Protein AF-A0A1V4QTE3-F1 (afdb_monomer_lite)

Sequence (142 aa):
MVEIKTHNPKLRLAVNVALGILFAAFFIFTVVLVALDSRAIGQMRYQLTILHDDVTKKQEALFAADRKFQQARSRMTPRETVEASLKLQDQREKLAGSQEQLTQIEDECDDAVRRRQYHIWWLIFTFIGCPVVFWINYALNY

Foldseek 3Di:
DCVVQDDDPPVVVVVVVVVVVVLVVVLVVLVVVLVVLVVVLVVLVVVLVVLVVVLVVLVVVLVVLVVVLVVCVVVDDPVVNVVSVVVSVVSVVVSVVSVVVSVVSVVVSVVSVVVSVVSVVVSVCSVVVVVVVVVVVVVVND

Radius of gyration: 30.96 Å; chains: 1; bounding box: 63×23×91 Å

pLDDT: mean 82.8, std 10.44, range [40.16, 91.88]

Secondary structure (DSSP, 8-state):
--TTSSS-HHHHHHHHHHHHHHHHHHHHHHHHHHHHHHHHHHHHHHHHHHHHHHHHHHHHHHHHHHHHHHHHGGGS-HHHHHHHHHHHHHHHHHHHHHHHHHHHHHHHHHHHHHHHHHHHHHHHHHHHHHHHHHHHHHHHH-

Structure (mmCIF, N/CA/C/O backbone):
data_AF-A0A1V4QTE3-F1
#
_entry.id   AF-A0A1V4QTE3-F1
#
loop_
_atom_site.group_PDB
_atom_site.id
_atom_site.type_symbol
_atom_site.label_atom_id
_atom_site.label_alt_id
_atom_site.label_comp_id
_atom_site.label_asym_id
_atom_site.label_entity_id
_atom_site.label_seq_id
_atom_site.pdbx_PDB_ins_code
_atom_site.Cartn_x
_atom_site.Cartn_y
_atom_site.Cartn_z
_atom_site.occupancy
_atom_site.B_iso_or_equiv
_atom_site.auth_seq_id
_atom_site.auth_comp_id
_atom_site.auth_asym_id
_atom_site.auth_atom_id
_atom_site.pdbx_PDB_model_num
ATOM 1 N N . MET A 1 1 ? 23.792 -15.070 -53.206 1.00 41.34 1 MET A N 1
ATOM 2 C CA . MET A 1 1 ? 22.822 -14.580 -52.195 1.00 41.34 1 MET A CA 1
ATOM 3 C C . MET A 1 1 ? 23.517 -13.729 -51.112 1.00 41.34 1 MET A C 1
ATOM 5 O O . MET A 1 1 ? 23.229 -13.863 -49.932 1.00 41.34 1 MET A O 1
ATOM 9 N N . VAL A 1 2 ? 24.457 -12.860 -51.520 1.00 40.16 2 VAL A N 1
ATOM 10 C CA . VAL A 1 2 ? 25.342 -12.052 -50.643 1.00 40.16 2 VAL A CA 1
ATOM 11 C C . VAL A 1 2 ? 25.189 -10.542 -50.931 1.00 40.16 2 VAL A C 1
ATOM 13 O O . VAL A 1 2 ? 25.724 -9.704 -50.218 1.00 40.16 2 VAL A O 1
ATOM 16 N N . GLU A 1 3 ? 24.393 -10.161 -51.933 1.00 42.03 3 GLU A N 1
ATOM 17 C CA . GLU A 1 3 ? 24.359 -8.790 -52.471 1.00 42.03 3 GLU A CA 1
ATOM 18 C C . GLU A 1 3 ? 23.522 -7.787 -51.663 1.00 42.03 3 GLU A C 1
ATOM 20 O O . GLU A 1 3 ? 23.626 -6.588 -51.892 1.00 42.03 3 GLU A O 1
ATOM 25 N N . ILE A 1 4 ? 22.757 -8.228 -50.657 1.00 49.28 4 ILE A N 1
ATOM 26 C CA . ILE A 1 4 ? 22.054 -7.302 -49.745 1.00 49.28 4 ILE A CA 1
ATOM 27 C C . ILE A 1 4 ? 23.006 -6.768 -48.650 1.00 49.28 4 ILE A C 1
ATOM 29 O O . ILE A 1 4 ? 22.698 -5.785 -47.980 1.00 49.28 4 ILE A O 1
ATOM 33 N N . LYS A 1 5 ? 24.201 -7.360 -48.474 1.00 50.06 5 LYS A N 1
ATOM 34 C CA . LYS A 1 5 ? 25.101 -7.021 -47.355 1.00 50.06 5 LYS A CA 1
ATOM 35 C C . LYS A 1 5 ? 25.896 -5.717 -47.521 1.00 50.06 5 LYS A C 1
ATOM 37 O O . LYS A 1 5 ? 26.430 -5.232 -46.529 1.00 50.06 5 LYS A O 1
ATOM 42 N N . THR A 1 6 ? 25.978 -5.114 -48.711 1.00 53.19 6 THR A N 1
ATOM 43 C CA . THR A 1 6 ? 26.997 -4.074 -48.988 1.00 53.19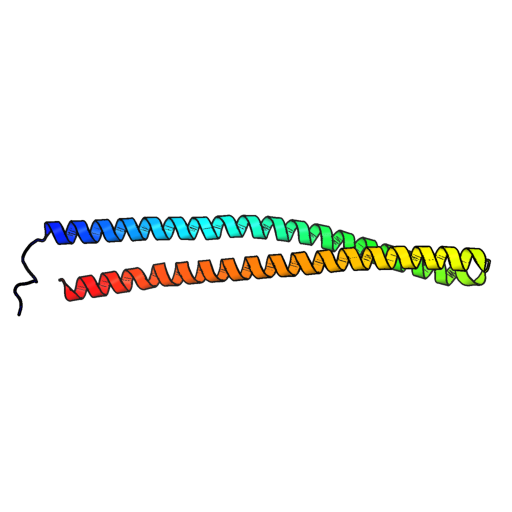 6 THR A CA 1
ATOM 44 C C . THR A 1 6 ? 26.495 -2.726 -49.510 1.00 53.19 6 THR A C 1
ATOM 46 O O . THR A 1 6 ? 27.326 -1.865 -49.788 1.00 53.19 6 THR A O 1
ATOM 49 N N . HIS A 1 7 ? 25.187 -2.464 -49.631 1.00 54.22 7 HIS A N 1
ATOM 50 C CA . HIS A 1 7 ? 24.776 -1.351 -50.504 1.00 54.22 7 HIS A CA 1
ATOM 51 C C . HIS A 1 7 ? 24.617 0.049 -49.876 1.00 54.22 7 HIS A C 1
ATOM 53 O O . HIS A 1 7 ? 24.672 1.012 -50.628 1.00 54.22 7 HIS A O 1
ATOM 59 N N . ASN A 1 8 ? 24.475 0.241 -48.550 1.00 66.81 8 ASN A N 1
ATOM 60 C CA . ASN A 1 8 ? 24.390 1.607 -47.983 1.00 66.81 8 ASN A CA 1
ATOM 61 C C . ASN A 1 8 ? 24.762 1.724 -46.483 1.00 66.81 8 ASN A C 1
ATOM 63 O O . ASN A 1 8 ? 23.888 1.617 -45.615 1.00 66.81 8 ASN A O 1
ATOM 67 N N . PRO A 1 9 ? 26.026 2.040 -46.133 1.00 69.00 9 PRO A N 1
ATOM 68 C CA . PRO A 1 9 ? 26.446 2.198 -44.734 1.00 69.00 9 PRO A CA 1
ATOM 69 C C . PRO A 1 9 ? 25.750 3.373 -44.027 1.00 69.00 9 PRO A C 1
ATOM 71 O O . PRO A 1 9 ? 25.490 3.305 -42.826 1.00 69.00 9 PRO A O 1
ATOM 74 N N . LYS A 1 10 ? 25.386 4.425 -44.775 1.00 72.19 10 LYS A N 1
ATOM 75 C CA . LYS A 1 10 ? 24.664 5.598 -44.253 1.00 72.19 10 LYS A CA 1
ATOM 76 C C . LYS A 1 10 ? 23.237 5.258 -43.811 1.00 72.19 10 LYS A C 1
ATOM 78 O O . LYS A 1 10 ? 22.807 5.714 -42.757 1.00 72.19 10 LYS A O 1
ATOM 83 N N . LEU A 1 11 ? 22.530 4.425 -44.580 1.00 74.81 11 LEU A N 1
ATOM 84 C CA . LEU A 1 11 ? 21.172 3.983 -44.243 1.00 74.81 11 LEU A CA 1
ATOM 85 C C . LEU A 1 11 ? 21.184 3.103 -42.986 1.00 74.81 11 LEU A C 1
ATOM 87 O O . LEU A 1 11 ? 20.360 3.283 -42.097 1.00 74.81 11 LEU A O 1
ATOM 91 N N . ARG A 1 12 ? 22.171 2.207 -42.870 1.00 68.69 12 ARG A N 1
ATOM 92 C CA . ARG A 1 12 ? 22.338 1.345 -41.693 1.00 68.69 12 ARG A CA 1
ATOM 93 C C . ARG A 1 12 ? 22.643 2.147 -40.423 1.00 68.69 12 ARG A C 1
ATOM 95 O O . ARG A 1 12 ? 22.071 1.867 -39.375 1.00 68.69 12 ARG A O 1
ATOM 102 N N . LEU A 1 13 ? 23.492 3.174 -40.524 1.00 75.81 13 LEU A N 1
ATOM 103 C CA . LEU A 1 13 ? 23.746 4.102 -39.418 1.00 75.81 13 LEU A CA 1
ATOM 104 C C . LEU A 1 13 ? 22.463 4.843 -39.010 1.00 75.81 13 LEU A C 1
ATOM 106 O O . LEU A 1 13 ? 22.143 4.883 -37.828 1.00 75.81 13 LEU A O 1
ATOM 110 N N . ALA A 1 14 ? 21.710 5.377 -39.977 1.00 77.31 14 ALA A N 1
ATOM 111 C CA . ALA A 1 14 ? 20.464 6.093 -39.710 1.00 77.31 14 ALA A CA 1
ATOM 112 C C . ALA A 1 14 ? 19.411 5.208 -39.019 1.00 77.31 14 ALA A C 1
ATOM 114 O O . ALA A 1 14 ? 18.786 5.647 -38.056 1.00 77.31 14 ALA A O 1
ATOM 115 N N . VAL A 1 15 ? 19.261 3.949 -39.451 1.00 79.25 15 VAL A N 1
ATOM 116 C CA . VAL A 1 15 ? 18.356 2.973 -38.815 1.00 79.25 15 VAL A CA 1
ATOM 117 C C . VAL A 1 15 ? 18.796 2.657 -37.384 1.00 79.25 15 VAL A C 1
ATOM 119 O O . VAL A 1 15 ? 17.964 2.663 -36.480 1.00 79.25 15 VAL A O 1
ATOM 122 N N . ASN A 1 16 ? 20.092 2.449 -37.143 1.00 77.75 16 ASN A N 1
ATOM 123 C CA . ASN A 1 16 ? 20.603 2.186 -35.795 1.00 77.75 16 ASN A CA 1
ATOM 124 C C . ASN A 1 16 ? 20.422 3.389 -34.859 1.00 77.75 16 ASN A C 1
ATOM 126 O O . ASN A 1 16 ? 20.056 3.211 -33.699 1.00 77.75 16 ASN A O 1
ATOM 130 N N . VAL A 1 17 ? 20.627 4.611 -35.361 1.00 81.56 17 VAL A N 1
ATOM 131 C CA . VAL A 1 17 ? 20.368 5.846 -34.604 1.00 81.56 17 VAL A CA 1
ATOM 132 C C . VAL A 1 17 ? 18.876 5.981 -34.290 1.00 81.56 17 VAL A C 1
ATOM 134 O O . VAL A 1 17 ? 18.525 6.255 -33.145 1.00 81.56 17 VAL A O 1
ATOM 137 N N . ALA A 1 18 ? 17.991 5.727 -35.258 1.00 80.56 18 ALA A N 1
ATOM 138 C CA . ALA A 1 18 ? 16.544 5.766 -35.042 1.00 80.56 18 ALA A CA 1
ATOM 139 C C . ALA A 1 18 ? 16.081 4.727 -34.004 1.00 80.56 18 ALA A C 1
ATOM 141 O O . ALA A 1 18 ? 15.300 5.056 -33.112 1.00 80.56 18 ALA A O 1
ATOM 142 N N . LEU A 1 19 ? 16.608 3.498 -34.067 1.00 81.19 19 LEU A N 1
ATOM 143 C CA . LEU A 1 19 ? 16.343 2.453 -33.073 1.00 81.19 19 LEU A CA 1
ATOM 144 C C . LEU A 1 19 ? 16.861 2.840 -31.681 1.00 81.19 19 LEU A C 1
ATOM 146 O O . LEU A 1 19 ? 16.162 2.628 -30.692 1.00 81.19 19 LEU A O 1
ATOM 150 N N . GLY A 1 20 ? 18.047 3.448 -31.597 1.00 78.50 20 GLY A N 1
ATOM 151 C CA . GLY A 1 20 ? 18.602 3.947 -30.337 1.00 78.50 20 GLY A CA 1
ATOM 152 C C . GLY A 1 20 ? 17.746 5.051 -29.709 1.00 78.50 20 GLY A C 1
ATOM 153 O O . GLY A 1 20 ? 17.488 5.019 -28.507 1.00 78.50 20 GLY A O 1
ATOM 154 N N . ILE A 1 21 ? 17.245 5.990 -30.520 1.00 86.06 21 ILE A N 1
ATOM 155 C CA . ILE A 1 21 ? 16.336 7.054 -30.061 1.00 86.06 21 ILE A CA 1
ATOM 156 C C . ILE A 1 21 ? 15.005 6.463 -29.582 1.00 86.06 21 ILE A C 1
ATOM 158 O O . ILE A 1 21 ? 14.531 6.834 -28.509 1.00 86.06 21 ILE A O 1
ATOM 162 N N . LEU A 1 22 ? 14.418 5.523 -30.333 1.00 84.00 22 LEU A N 1
ATOM 163 C CA . LEU A 1 22 ? 13.185 4.836 -29.931 1.00 84.00 22 LEU A CA 1
ATOM 164 C C . LEU A 1 22 ? 13.359 4.088 -28.606 1.00 84.00 22 LEU A C 1
ATOM 166 O O . LEU A 1 22 ? 12.499 4.184 -27.731 1.00 84.00 22 LEU A O 1
ATOM 170 N N . PHE A 1 23 ? 14.486 3.396 -28.429 1.00 82.88 23 PHE A N 1
ATOM 171 C CA . PHE A 1 23 ? 14.807 2.722 -27.174 1.00 82.88 23 PHE A CA 1
ATOM 172 C C . PHE A 1 23 ? 14.941 3.710 -26.013 1.00 82.88 23 PHE A C 1
ATOM 174 O O . PHE A 1 23 ? 14.343 3.498 -24.960 1.00 82.88 23 PHE A O 1
ATOM 181 N N . ALA A 1 24 ? 15.673 4.812 -26.204 1.00 82.56 24 ALA A N 1
ATOM 182 C CA . ALA A 1 24 ? 15.829 5.836 -25.176 1.00 82.56 24 ALA A CA 1
ATOM 183 C C . ALA A 1 24 ? 14.476 6.451 -24.780 1.00 82.56 24 ALA A C 1
ATOM 185 O O . ALA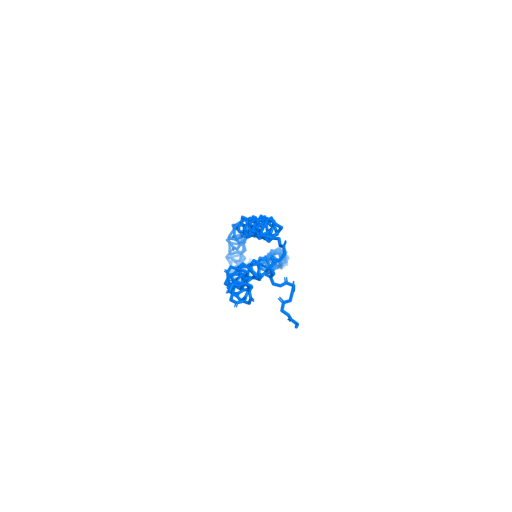 A 1 24 ? 14.184 6.575 -23.591 1.00 82.56 24 ALA A O 1
ATOM 186 N N . ALA A 1 25 ? 13.621 6.770 -25.756 1.00 86.50 25 ALA A N 1
ATOM 187 C CA . ALA A 1 25 ? 12.279 7.288 -25.504 1.00 86.50 25 ALA A CA 1
ATOM 188 C C . ALA A 1 25 ? 11.414 6.284 -24.723 1.00 86.50 25 ALA A C 1
ATOM 190 O O . ALA A 1 25 ? 10.783 6.656 -23.732 1.00 86.50 25 ALA A O 1
ATOM 191 N N . PHE A 1 26 ? 11.430 5.007 -25.118 1.00 83.75 26 PHE A N 1
ATOM 192 C CA . PHE A 1 26 ? 10.696 3.945 -24.428 1.00 83.75 26 PHE A CA 1
ATOM 193 C C . PHE A 1 26 ? 11.202 3.719 -22.994 1.00 83.75 26 PHE A C 1
ATOM 195 O O . PHE A 1 26 ? 10.408 3.567 -22.062 1.00 83.75 26 PHE A O 1
ATOM 202 N N . PHE A 1 27 ? 12.521 3.748 -22.794 1.00 82.19 27 PHE A N 1
ATOM 203 C CA . PHE A 1 27 ? 13.136 3.616 -21.477 1.00 82.19 27 PHE A CA 1
ATOM 204 C C . PHE A 1 27 ? 12.726 4.765 -20.551 1.00 82.19 27 PHE A C 1
ATOM 206 O O . PHE A 1 27 ? 12.233 4.516 -19.452 1.00 82.19 27 PHE A O 1
ATOM 213 N N . ILE A 1 28 ? 12.855 6.015 -21.012 1.00 86.88 28 ILE A N 1
ATOM 214 C CA . ILE A 1 28 ? 12.453 7.201 -20.240 1.00 86.88 28 ILE A CA 1
ATOM 215 C C . ILE A 1 28 ? 10.965 7.130 -19.892 1.00 86.88 28 ILE A C 1
ATOM 217 O O . ILE A 1 28 ? 10.605 7.332 -18.734 1.00 86.88 28 ILE A O 1
ATOM 221 N N . PHE A 1 29 ? 10.109 6.791 -20.858 1.00 85.50 29 PHE A N 1
ATOM 222 C CA . PHE A 1 29 ? 8.673 6.638 -20.629 1.00 85.50 29 PHE A CA 1
ATOM 223 C C . PHE A 1 29 ? 8.375 5.621 -19.519 1.00 85.50 29 PHE A C 1
ATOM 225 O O . PHE A 1 29 ? 7.627 5.913 -18.586 1.00 85.50 29 PHE A O 1
ATOM 232 N N . THR A 1 30 ? 9.019 4.456 -19.563 1.00 82.75 30 THR A N 1
ATOM 233 C CA . THR A 1 30 ? 8.787 3.397 -18.574 1.00 82.75 30 THR A CA 1
ATOM 234 C C . THR A 1 30 ? 9.325 3.779 -17.187 1.00 82.75 30 THR A C 1
ATOM 236 O O . THR A 1 30 ? 8.679 3.505 -16.176 1.00 82.75 30 THR A O 1
ATOM 239 N N . VAL A 1 31 ? 10.462 4.482 -17.114 1.00 84.56 31 VAL A N 1
ATOM 240 C CA . VAL A 1 31 ? 10.987 5.037 -15.852 1.00 84.56 31 VAL A CA 1
ATOM 241 C C . VAL A 1 31 ? 10.023 6.066 -15.253 1.00 84.56 31 VAL A C 1
ATOM 243 O O . VAL A 1 31 ? 9.784 6.043 -14.044 1.00 84.56 31 VAL A O 1
ATOM 246 N N . VAL A 1 32 ? 9.439 6.941 -16.079 1.00 86.19 32 VAL A N 1
ATOM 247 C CA . VAL A 1 32 ? 8.444 7.929 -15.631 1.00 86.19 32 VAL A CA 1
ATOM 248 C C . VAL A 1 32 ? 7.212 7.238 -15.045 1.00 86.19 32 VAL A C 1
ATOM 250 O O . VAL A 1 32 ? 6.775 7.631 -13.965 1.00 86.19 32 VAL A O 1
ATOM 253 N N . LEU A 1 33 ? 6.696 6.183 -15.686 1.00 83.25 33 LEU A N 1
ATOM 254 C CA . LEU A 1 33 ? 5.570 5.408 -15.147 1.00 83.25 33 LEU A CA 1
ATOM 255 C C . LEU A 1 33 ? 5.889 4.821 -13.764 1.00 83.25 33 LEU A C 1
ATOM 257 O O . LEU A 1 33 ? 5.142 5.042 -12.814 1.00 83.25 33 LEU A O 1
ATOM 261 N N . VAL A 1 34 ? 7.051 4.178 -13.606 1.00 83.75 34 VAL A N 1
ATOM 262 C CA . VAL A 1 34 ? 7.473 3.614 -12.309 1.00 83.75 34 VAL A CA 1
ATOM 263 C C . VAL A 1 34 ? 7.637 4.696 -11.234 1.00 83.75 34 VAL A C 1
ATOM 265 O O . VAL A 1 34 ? 7.332 4.464 -10.057 1.00 83.75 34 VAL A O 1
ATOM 268 N N . ALA A 1 35 ? 8.123 5.882 -11.608 1.00 81.88 35 ALA A N 1
ATOM 269 C CA . ALA A 1 35 ? 8.275 7.005 -10.688 1.00 81.88 35 ALA A CA 1
ATOM 270 C C . ALA A 1 35 ? 6.918 7.566 -10.227 1.00 81.88 35 ALA A C 1
ATOM 272 O O . ALA A 1 35 ? 6.759 7.877 -9.042 1.00 81.88 35 ALA A O 1
ATOM 273 N N . LEU A 1 36 ? 5.941 7.662 -11.134 1.00 83.31 36 LEU A N 1
ATOM 274 C CA . LEU A 1 36 ? 4.575 8.079 -10.811 1.00 83.31 36 LEU A CA 1
ATOM 275 C C . LEU A 1 36 ? 3.892 7.070 -9.879 1.00 83.31 36 LEU A C 1
ATOM 277 O O . LEU A 1 36 ? 3.394 7.472 -8.824 1.00 83.31 36 LEU A O 1
ATOM 281 N N . ASP A 1 37 ? 3.979 5.773 -10.188 1.00 83.38 37 ASP A N 1
ATOM 282 C CA . ASP A 1 37 ? 3.435 4.704 -9.339 1.00 83.38 37 ASP A CA 1
ATOM 283 C C . ASP A 1 37 ? 4.046 4.729 -7.934 1.00 83.38 37 ASP A C 1
ATOM 285 O O . ASP A 1 37 ? 3.355 4.553 -6.932 1.00 83.38 37 ASP A O 1
ATOM 289 N N . SER A 1 38 ? 5.350 5.003 -7.831 1.00 82.50 38 SER A N 1
ATOM 290 C CA . SER A 1 38 ? 6.040 5.079 -6.537 1.00 82.50 38 SER A CA 1
ATOM 291 C C . SER A 1 38 ? 5.483 6.185 -5.639 1.00 82.50 38 SER A C 1
ATOM 293 O O . SER A 1 38 ? 5.364 5.986 -4.429 1.00 82.50 38 SER A O 1
ATOM 295 N N . ARG A 1 39 ? 5.128 7.343 -6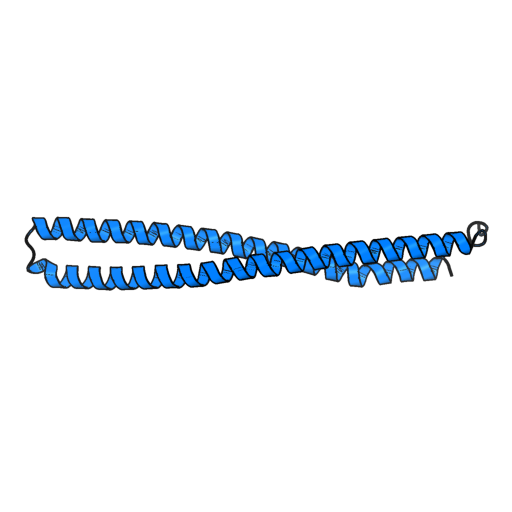.213 1.00 84.38 39 ARG A N 1
ATOM 296 C CA . ARG A 1 39 ? 4.511 8.446 -5.459 1.00 84.38 39 ARG A CA 1
ATOM 297 C C . ARG A 1 39 ? 3.087 8.108 -5.036 1.00 84.38 39 ARG A C 1
ATOM 299 O O . ARG A 1 39 ? 2.752 8.335 -3.876 1.00 84.38 39 ARG A O 1
ATOM 306 N N . ALA A 1 40 ? 2.290 7.544 -5.943 1.00 82.12 40 ALA A N 1
ATOM 307 C CA . ALA A 1 40 ? 0.916 7.142 -5.652 1.00 82.12 40 ALA A CA 1
ATOM 308 C C . ALA A 1 40 ? 0.866 6.100 -4.520 1.00 82.12 40 ALA A C 1
ATOM 310 O O . ALA A 1 40 ? 0.161 6.296 -3.533 1.00 82.12 40 ALA A O 1
ATOM 311 N N . ILE A 1 41 ? 1.699 5.055 -4.596 1.00 88.00 41 ILE A N 1
ATOM 312 C CA . ILE A 1 41 ? 1.820 4.034 -3.540 1.00 88.00 41 ILE A CA 1
ATOM 313 C C . ILE A 1 41 ? 2.272 4.664 -2.215 1.00 88.00 41 ILE A C 1
ATOM 315 O O . ILE A 1 41 ? 1.768 4.304 -1.155 1.00 88.00 41 ILE A O 1
ATOM 319 N N . GLY A 1 42 ? 3.214 5.612 -2.250 1.00 85.06 42 GLY A N 1
ATOM 320 C CA . GLY A 1 42 ? 3.667 6.317 -1.048 1.00 85.06 42 GLY A CA 1
ATOM 321 C C . GLY A 1 42 ? 2.540 7.078 -0.341 1.00 85.06 42 GLY A C 1
ATOM 322 O O . GLY A 1 42 ? 2.424 7.002 0.882 1.00 85.06 42 GLY A O 1
ATOM 323 N N . GLN A 1 43 ? 1.684 7.763 -1.103 1.00 88.25 43 GLN A N 1
ATOM 324 C CA . GLN A 1 43 ? 0.513 8.461 -0.563 1.00 88.25 43 GLN A CA 1
ATOM 325 C C . GLN A 1 43 ? -0.523 7.486 0.010 1.00 88.25 43 GLN A C 1
ATOM 327 O O . GLN A 1 43 ? -0.988 7.702 1.129 1.00 88.25 43 GLN A O 1
ATOM 332 N N . MET A 1 44 ? -0.826 6.391 -0.698 1.00 84.81 44 MET A N 1
ATOM 333 C CA . MET A 1 44 ? -1.747 5.352 -0.212 1.00 84.81 44 MET A CA 1
ATOM 334 C C . MET A 1 44 ? -1.250 4.715 1.091 1.00 84.81 44 MET A C 1
ATOM 336 O O . MET A 1 44 ? -2.005 4.594 2.049 1.00 84.81 44 MET A O 1
ATOM 340 N N . ARG A 1 45 ? 0.046 4.394 1.190 1.00 87.88 45 ARG A N 1
ATOM 341 C CA . ARG A 1 45 ? 0.647 3.853 2.425 1.00 87.88 45 ARG A CA 1
ATOM 342 C C . ARG A 1 45 ? 0.558 4.817 3.602 1.00 87.88 45 ARG A C 1
ATOM 344 O O . ARG A 1 45 ? 0.355 4.391 4.738 1.00 87.88 45 ARG A O 1
ATOM 351 N N . TYR A 1 46 ? 0.714 6.112 3.344 1.00 89.00 46 TYR A N 1
ATOM 352 C CA . TYR A 1 46 ? 0.544 7.126 4.378 1.00 89.00 46 TYR A CA 1
ATOM 353 C C . TYR A 1 46 ? -0.912 7.190 4.863 1.00 89.00 46 TYR A C 1
ATOM 355 O O . TYR A 1 46 ? -1.152 7.181 6.069 1.00 89.00 46 TYR A O 1
ATOM 363 N N . GLN A 1 47 ? -1.879 7.170 3.940 1.00 86.81 47 GLN A N 1
ATOM 364 C CA . GLN A 1 47 ? -3.307 7.112 4.273 1.00 86.81 47 GLN A CA 1
ATOM 365 C C . GLN A 1 47 ? -3.664 5.845 5.059 1.00 86.81 47 GLN A C 1
ATOM 367 O O . GLN A 1 47 ? -4.342 5.946 6.079 1.00 86.81 47 GLN A O 1
ATOM 372 N N . LEU A 1 48 ? -3.140 4.684 4.654 1.00 89.81 48 LEU A N 1
ATOM 373 C CA . LEU A 1 48 ? -3.302 3.423 5.382 1.00 89.81 48 LEU A CA 1
ATOM 374 C C . LEU A 1 48 ? -2.778 3.514 6.805 1.00 89.81 48 LEU A C 1
ATOM 376 O O . LEU A 1 48 ? -3.452 3.084 7.730 1.00 89.81 48 LEU A O 1
ATOM 380 N N . THR A 1 49 ? -1.605 4.116 6.995 1.00 91.31 49 THR A N 1
ATOM 381 C CA . THR A 1 49 ? -1.017 4.266 8.331 1.00 91.31 49 THR A CA 1
ATOM 382 C C . THR A 1 49 ? -1.927 5.090 9.246 1.00 91.31 49 THR A C 1
ATOM 384 O O . THR A 1 49 ? -2.154 4.710 10.392 1.00 91.31 49 THR A O 1
ATOM 387 N N . ILE A 1 50 ? -2.483 6.194 8.735 1.00 89.94 50 ILE A N 1
ATOM 388 C CA . ILE A 1 50 ? -3.420 7.041 9.490 1.00 89.94 50 ILE A CA 1
ATOM 389 C C . ILE A 1 50 ? -4.709 6.281 9.801 1.00 89.94 50 ILE A C 1
ATOM 391 O O . ILE A 1 50 ? -5.185 6.313 10.935 1.00 89.94 50 ILE A O 1
ATOM 395 N N . LEU A 1 51 ? -5.280 5.605 8.803 1.00 89.38 51 LEU A N 1
ATOM 396 C CA . LEU A 1 51 ? -6.543 4.895 8.965 1.00 89.38 51 LEU A CA 1
ATOM 397 C C . LEU A 1 51 ? -6.396 3.700 9.914 1.00 89.38 51 LEU A C 1
ATOM 399 O O . LEU A 1 51 ? -7.280 3.452 10.728 1.00 89.38 51 LEU A O 1
ATOM 403 N N . HIS A 1 52 ? -5.260 3.005 9.868 1.00 91.69 52 HIS A N 1
ATOM 404 C CA . HIS A 1 52 ? -4.941 1.910 10.776 1.00 91.69 52 HIS A CA 1
ATOM 405 C C . HIS A 1 52 ? -4.825 2.389 12.227 1.00 91.69 52 HIS A C 1
ATOM 407 O O . HIS A 1 52 ? -5.378 1.761 13.132 1.00 91.69 52 HIS A O 1
ATOM 413 N N . ASP A 1 53 ? -4.162 3.526 12.455 1.00 91.44 53 ASP A N 1
ATOM 414 C CA . ASP A 1 53 ? -4.083 4.153 13.779 1.00 91.44 53 ASP A CA 1
ATOM 415 C C . ASP A 1 53 ? -5.474 4.588 14.285 1.00 91.44 53 ASP A C 1
ATOM 417 O O . ASP A 1 53 ? -5.818 4.347 15.444 1.00 91.44 53 ASP A O 1
ATOM 421 N N . ASP A 1 54 ? -6.323 5.146 13.416 1.00 8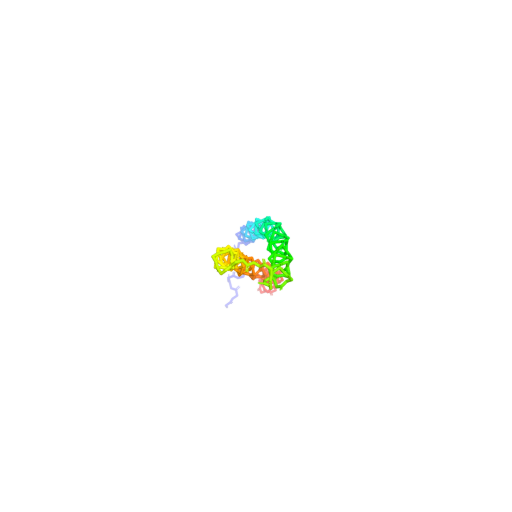9.06 54 ASP A N 1
ATOM 422 C CA . ASP A 1 54 ? -7.706 5.510 13.760 1.00 89.06 54 ASP A CA 1
ATOM 423 C C . ASP A 1 54 ? -8.571 4.283 14.106 1.00 89.06 54 ASP A C 1
ATOM 425 O O . ASP A 1 54 ? -9.255 4.272 15.134 1.00 89.06 54 ASP A O 1
ATOM 429 N N . VAL A 1 55 ? -8.506 3.213 13.304 1.00 90.00 55 VAL A N 1
ATOM 430 C CA . VAL A 1 55 ? -9.203 1.943 13.580 1.00 90.00 55 VAL A CA 1
ATOM 431 C C . VAL A 1 55 ? -8.737 1.351 14.908 1.00 90.00 55 VAL A C 1
ATOM 433 O O . VAL A 1 55 ? -9.572 0.957 15.725 1.00 90.00 55 VAL A O 1
ATOM 436 N N . THR A 1 56 ? -7.428 1.352 15.167 1.00 91.62 56 THR A N 1
ATOM 437 C CA . THR A 1 56 ? -6.850 0.838 16.417 1.00 91.62 56 THR A CA 1
ATOM 438 C C . THR A 1 56 ? -7.364 1.628 17.622 1.00 91.62 56 THR A C 1
ATOM 440 O O . THR A 1 56 ? -7.886 1.042 18.572 1.00 91.62 56 THR A O 1
ATOM 443 N N . LYS A 1 57 ? -7.336 2.965 17.558 1.00 91.31 57 LYS A N 1
ATOM 444 C CA . LYS A 1 57 ? -7.865 3.836 18.623 1.00 91.31 57 LYS A CA 1
ATOM 445 C C . LYS A 1 57 ? -9.361 3.640 18.854 1.00 91.31 57 LYS A C 1
ATOM 447 O O . LYS A 1 57 ? -9.808 3.579 20.002 1.00 91.31 57 LYS A O 1
ATOM 452 N N . LYS A 1 58 ? -10.155 3.519 17.785 1.00 89.00 58 LYS A N 1
ATOM 453 C CA . LYS A 1 58 ? -11.597 3.236 17.883 1.00 89.00 58 LYS A CA 1
ATOM 454 C C . LYS A 1 58 ? -11.858 1.875 18.522 1.00 89.00 58 LYS A C 1
ATOM 456 O O . LYS A 1 58 ? -12.762 1.756 19.349 1.00 89.00 58 LYS A O 1
ATOM 461 N N . GLN A 1 59 ? -11.059 0.868 18.184 1.00 91.19 59 GLN A N 1
ATOM 462 C CA . GLN A 1 59 ? -11.161 -0.468 18.758 1.00 91.19 59 GLN A CA 1
ATOM 463 C C . GLN A 1 59 ? -10.811 -0.471 20.253 1.00 91.19 59 GLN A C 1
ATOM 465 O O . GLN A 1 59 ? -11.549 -1.047 21.056 1.00 91.19 59 GLN A O 1
ATOM 470 N N . GLU A 1 60 ? -9.752 0.233 20.658 1.00 91.88 60 GLU A N 1
ATOM 471 C CA . GLU A 1 60 ? -9.405 0.426 22.071 1.00 91.88 60 GLU A CA 1
ATOM 472 C C . GLU A 1 60 ? -10.516 1.148 22.846 1.00 91.88 60 GLU A C 1
ATOM 474 O O . GLU A 1 60 ? -10.909 0.706 23.932 1.00 91.88 60 GLU A O 1
ATOM 479 N N . ALA A 1 61 ? -11.069 2.225 22.279 1.00 89.31 61 ALA A N 1
ATOM 480 C CA . ALA A 1 61 ? -12.168 2.974 22.883 1.00 89.31 61 ALA A CA 1
ATOM 481 C C . ALA A 1 61 ? -13.418 2.102 23.069 1.00 89.31 61 ALA A C 1
ATOM 483 O O . ALA A 1 61 ? -14.060 2.152 24.122 1.00 89.31 61 ALA A O 1
ATOM 484 N N . LEU A 1 62 ? -13.729 1.264 22.079 1.00 91.31 62 LEU A N 1
ATOM 485 C CA . LEU A 1 62 ? -14.846 0.329 22.125 1.00 91.31 62 LEU A CA 1
ATOM 486 C C . LEU A 1 62 ? -14.633 -0.755 23.186 1.00 91.31 62 LEU A C 1
ATOM 488 O O . LEU A 1 62 ? -15.546 -1.027 23.963 1.00 91.31 62 LEU A O 1
ATOM 492 N N . PHE A 1 63 ? -13.427 -1.315 23.303 1.00 91.06 63 PHE A N 1
ATOM 493 C CA . PHE A 1 63 ? -13.113 -2.261 24.378 1.00 91.06 63 PHE A CA 1
ATOM 494 C C . PHE A 1 63 ? -13.200 -1.620 25.765 1.00 91.06 63 PHE A C 1
ATOM 496 O O . PHE A 1 63 ? -13.709 -2.239 26.704 1.00 91.06 63 PHE A O 1
ATOM 503 N N . ALA A 1 64 ? -12.731 -0.382 25.916 1.00 91.44 64 ALA A N 1
ATOM 504 C CA . ALA A 1 64 ? -12.845 0.349 27.172 1.00 91.44 64 ALA A CA 1
ATOM 505 C C . ALA A 1 64 ? -14.314 0.637 27.532 1.00 91.44 64 ALA A C 1
ATOM 507 O O . ALA A 1 64 ? -14.704 0.484 28.695 1.00 91.44 64 ALA A O 1
ATOM 508 N N . ALA A 1 65 ? -15.132 1.021 26.548 1.00 88.31 65 ALA A N 1
ATOM 509 C CA . ALA A 1 65 ? -16.564 1.251 26.722 1.00 88.31 65 ALA A CA 1
ATOM 510 C C . ALA A 1 65 ? -17.310 -0.041 27.089 1.00 88.31 65 ALA A C 1
ATOM 512 O O . ALA A 1 65 ? -18.104 -0.035 28.031 1.00 88.31 65 ALA A O 1
ATOM 513 N N . ASP A 1 66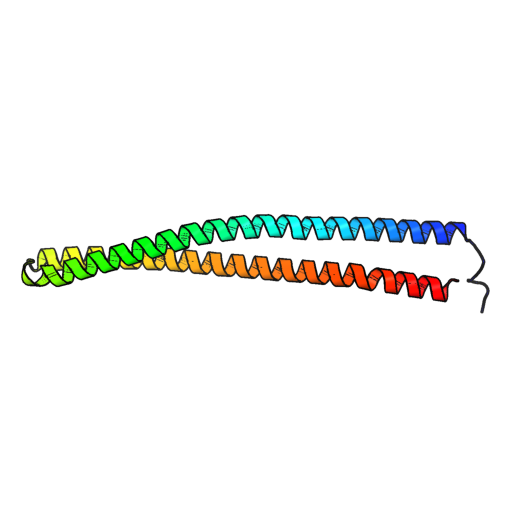 ? -17.000 -1.157 26.423 1.00 91.31 66 ASP A N 1
ATOM 514 C CA . ASP A 1 66 ? -17.592 -2.469 26.703 1.00 91.31 66 ASP A CA 1
ATOM 515 C C . ASP A 1 66 ? -17.255 -2.937 28.129 1.00 91.31 66 ASP A C 1
ATOM 517 O O . ASP A 1 66 ? -18.148 -3.313 28.888 1.00 91.31 66 ASP A O 1
ATOM 521 N N . ARG A 1 67 ? -15.995 -2.790 28.572 1.00 91.19 67 ARG A N 1
ATOM 522 C CA . ARG A 1 67 ? -15.601 -3.099 29.961 1.00 91.19 67 ARG A CA 1
ATOM 523 C C . ARG A 1 67 ? -16.353 -2.252 30.984 1.00 91.19 67 ARG A C 1
ATOM 525 O O . ARG A 1 67 ? -16.832 -2.792 31.981 1.00 91.19 67 ARG A O 1
ATOM 532 N N . LYS A 1 68 ? -16.472 -0.940 30.752 1.00 88.88 68 LYS A N 1
ATOM 533 C CA . LYS A 1 68 ? -17.236 -0.045 31.639 1.00 88.88 68 LYS A CA 1
ATOM 534 C C . LYS A 1 68 ? -18.705 -0.446 31.699 1.00 88.88 68 LYS A C 1
ATOM 536 O O . LYS A 1 68 ? -19.278 -0.472 32.786 1.00 88.88 68 LYS A O 1
ATOM 541 N N . PHE A 1 69 ? -19.293 -0.797 30.557 1.00 89.31 69 PHE A N 1
ATOM 542 C CA . PHE A 1 69 ? -20.660 -1.295 30.493 1.00 89.31 69 PHE A CA 1
ATOM 543 C C . PHE A 1 69 ? -20.820 -2.585 31.300 1.00 89.31 69 PHE A C 1
ATOM 545 O O . PHE A 1 69 ? -21.695 -2.649 32.158 1.00 89.31 69 PHE A O 1
ATOM 552 N N . GLN A 1 70 ? -19.936 -3.572 31.124 1.00 88.94 70 GLN A N 1
ATOM 553 C CA . GLN A 1 70 ? -19.984 -4.821 31.891 1.00 88.94 70 GLN A CA 1
ATOM 554 C C . GLN A 1 70 ? -19.851 -4.594 33.406 1.00 88.94 70 GLN A C 1
ATOM 556 O O . GLN A 1 70 ? -20.591 -5.201 34.179 1.00 88.94 70 GLN A O 1
ATOM 561 N N . GLN A 1 71 ? -18.964 -3.689 33.834 1.00 90.25 71 GLN A N 1
ATOM 562 C CA . GLN A 1 71 ? -18.780 -3.346 35.251 1.00 90.25 71 GLN A CA 1
ATOM 563 C C . GLN A 1 71 ? -19.988 -2.615 35.853 1.00 90.25 71 GLN A C 1
ATOM 565 O O . GLN A 1 71 ? -20.339 -2.849 37.010 1.00 90.25 71 GLN A O 1
ATOM 570 N N . ALA A 1 72 ? -20.619 -1.724 35.087 1.00 86.56 72 ALA A N 1
ATOM 571 C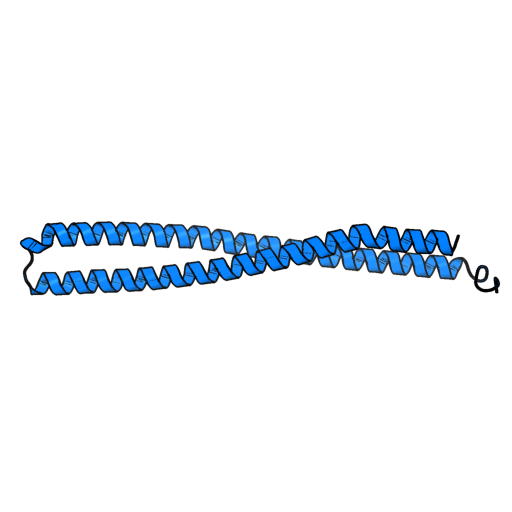 CA . ALA A 1 72 ? -21.748 -0.922 35.552 1.00 86.56 72 ALA A CA 1
ATOM 572 C C . ALA A 1 72 ? -23.109 -1.617 35.369 1.00 86.56 72 ALA A C 1
ATOM 574 O O . ALA A 1 72 ? -24.092 -1.182 35.965 1.00 86.56 72 ALA A O 1
ATOM 575 N N . ARG A 1 73 ? -23.170 -2.716 34.605 1.00 83.94 73 ARG A N 1
ATOM 576 C CA . ARG A 1 73 ? -24.406 -3.418 34.223 1.00 83.94 73 ARG A CA 1
ATOM 577 C C . ARG A 1 73 ? -25.299 -3.793 35.404 1.00 83.94 73 ARG A C 1
ATOM 579 O O . ARG A 1 73 ? -26.511 -3.685 35.299 1.00 83.94 73 ARG A O 1
ATOM 586 N N . SER A 1 74 ? -24.719 -4.218 36.526 1.00 84.69 74 SER A N 1
ATOM 587 C CA . SER A 1 74 ? -25.477 -4.600 37.730 1.00 84.69 74 SER A CA 1
ATOM 588 C C . SER A 1 74 ? -26.068 -3.412 38.496 1.00 84.69 74 SER A C 1
ATOM 590 O O . SER A 1 74 ? -26.906 -3.609 39.371 1.00 84.69 74 SER A O 1
ATOM 592 N N . ARG A 1 75 ? -25.625 -2.189 38.185 1.00 87.06 75 ARG A N 1
ATOM 593 C CA . ARG A 1 75 ? -26.044 -0.934 38.829 1.00 87.06 75 ARG A CA 1
ATOM 594 C C . ARG A 1 75 ? -26.928 -0.070 37.927 1.00 87.06 75 ARG A C 1
ATOM 596 O O . ARG A 1 75 ? -27.430 0.947 38.388 1.00 87.06 75 ARG A O 1
ATOM 603 N N . MET A 1 76 ? -27.086 -0.452 36.662 1.00 86.12 76 MET A N 1
ATOM 604 C CA . MET A 1 76 ? -27.882 0.271 35.676 1.00 86.12 76 MET A CA 1
ATOM 605 C C . MET A 1 76 ? -29.344 -0.158 35.732 1.00 86.12 76 MET A C 1
ATOM 607 O O . MET A 1 76 ? -29.672 -1.329 35.935 1.00 86.12 76 MET A O 1
ATOM 611 N N . THR A 1 77 ? -30.235 0.792 35.482 1.00 89.00 77 THR A N 1
ATOM 612 C CA . THR A 1 77 ? -31.639 0.477 35.231 1.00 89.00 77 THR A CA 1
ATOM 613 C C . THR A 1 77 ? -31.793 -0.256 33.889 1.00 89.00 77 THR A C 1
ATOM 615 O O . THR A 1 77 ? -30.943 -0.132 32.996 1.00 89.00 77 THR A O 1
ATOM 618 N N . PRO A 1 78 ? -32.893 -1.005 33.679 1.00 85.81 78 PRO A N 1
ATOM 619 C CA . PRO A 1 78 ? -33.139 -1.689 32.408 1.00 85.81 78 PRO A CA 1
ATOM 620 C C . PRO A 1 78 ? -33.105 -0.745 31.199 1.00 85.81 78 PRO A C 1
ATOM 622 O O . PRO A 1 78 ? -32.596 -1.109 30.142 1.00 85.81 78 PRO A O 1
ATOM 625 N N . ARG A 1 79 ? -33.583 0.494 31.367 1.00 87.94 79 ARG A N 1
ATOM 626 C CA . ARG A 1 79 ? -33.600 1.514 30.312 1.00 87.94 79 ARG A CA 1
ATOM 627 C C . ARG A 1 79 ? -32.194 2.010 29.962 1.00 87.94 79 ARG A C 1
ATOM 629 O O . ARG A 1 79 ? -31.831 2.017 28.791 1.00 87.94 79 ARG A O 1
ATOM 636 N N . GLU A 1 80 ? -31.381 2.332 30.967 1.00 86.88 80 GLU A N 1
ATOM 637 C CA . GLU A 1 80 ? -29.977 2.728 30.771 1.00 86.88 80 GLU A CA 1
ATOM 638 C C . GLU A 1 80 ? -29.149 1.606 30.132 1.00 86.88 80 GLU A C 1
ATOM 640 O O . GLU A 1 80 ? -28.284 1.863 29.295 1.00 86.88 80 GLU A O 1
ATOM 645 N N . THR A 1 81 ? -29.447 0.352 30.482 1.00 85.12 81 THR A N 1
ATOM 646 C CA . THR A 1 81 ? -28.775 -0.822 29.909 1.00 85.12 81 THR A CA 1
ATOM 647 C C . THR A 1 81 ? -29.033 -0.936 28.403 1.00 85.12 81 THR A C 1
ATOM 649 O O . THR A 1 81 ? -28.104 -1.187 27.635 1.00 85.12 81 THR A O 1
ATOM 652 N N . VAL A 1 82 ? -30.281 -0.720 27.969 1.00 88.44 82 VAL A N 1
ATOM 653 C CA . VAL A 1 82 ? -30.659 -0.742 26.545 1.00 88.44 82 VAL A CA 1
ATOM 654 C C . VAL A 1 82 ? -30.001 0.410 25.785 1.00 88.44 82 VAL A C 1
ATOM 656 O O . VAL A 1 82 ? -29.410 0.185 24.731 1.00 88.44 82 VAL A O 1
ATOM 659 N N . GLU A 1 83 ? -30.034 1.629 26.328 1.00 90.12 83 GLU A N 1
ATOM 660 C CA . GLU A 1 83 ? -29.411 2.796 25.691 1.00 90.12 83 GLU A CA 1
ATOM 661 C C . GLU A 1 83 ? -27.890 2.637 25.545 1.00 90.12 83 GLU A C 1
ATOM 663 O O . GLU A 1 83 ? -27.327 2.957 24.496 1.00 90.12 83 GLU A O 1
ATOM 668 N N . ALA A 1 84 ? -27.212 2.109 26.566 1.00 86.50 84 ALA A N 1
ATOM 669 C CA . ALA A 1 84 ? -25.778 1.841 26.499 1.00 86.50 84 ALA A CA 1
ATOM 670 C C . ALA A 1 84 ? -25.441 0.713 25.508 1.00 86.50 84 ALA A C 1
ATOM 672 O O . ALA A 1 84 ? -24.460 0.828 24.772 1.00 86.50 84 ALA A O 1
ATOM 673 N N . SER A 1 85 ? -26.275 -0.329 25.422 1.00 88.12 85 SER A N 1
ATOM 674 C CA . SER A 1 85 ? -26.125 -1.390 24.418 1.00 88.12 85 SER A CA 1
ATOM 675 C C . SER A 1 85 ? -26.277 -0.857 22.990 1.00 88.12 85 SER A C 1
ATOM 677 O O . SER A 1 85 ? -25.485 -1.219 22.123 1.00 88.12 85 SER A O 1
ATOM 679 N N . LEU A 1 86 ? -27.250 0.028 22.742 1.00 91.25 86 LEU A N 1
ATOM 680 C CA . LEU A 1 86 ? -27.437 0.668 21.434 1.00 91.25 86 LEU A CA 1
ATOM 681 C C . LEU A 1 86 ? -26.233 1.539 21.053 1.00 91.25 86 LEU A C 1
ATOM 683 O O . LEU A 1 86 ? -25.768 1.479 19.919 1.00 91.25 86 LEU A O 1
ATOM 687 N N . LYS A 1 87 ? -25.673 2.296 22.007 1.00 89.38 87 LYS A N 1
ATOM 688 C CA . LYS A 1 87 ? -24.452 3.087 21.772 1.00 89.38 87 LYS A CA 1
ATOM 689 C C . LYS A 1 87 ? -23.243 2.210 21.442 1.00 89.38 87 LYS A C 1
ATOM 691 O O . LYS A 1 87 ? -22.477 2.553 20.547 1.00 89.38 87 LYS A O 1
ATOM 696 N N . LEU A 1 88 ? -23.072 1.081 22.133 1.00 89.69 88 LEU A N 1
ATOM 697 C CA . LEU A 1 88 ? -22.005 0.123 21.820 1.00 89.69 88 LEU A CA 1
ATOM 698 C C . LEU A 1 88 ? -22.198 -0.510 20.438 1.00 89.69 88 LEU A C 1
ATOM 700 O O . LEU A 1 88 ? -21.219 -0.734 19.730 1.00 89.69 88 LEU A O 1
ATOM 704 N N . GLN A 1 89 ? -23.443 -0.781 20.043 1.00 91.44 89 GLN A N 1
ATOM 705 C CA . GLN A 1 89 ? -23.757 -1.314 18.720 1.00 91.44 89 GLN A CA 1
ATOM 706 C C . GLN A 1 89 ? -23.437 -0.304 17.608 1.00 91.44 89 GLN A C 1
ATOM 708 O O . GLN A 1 89 ? -22.750 -0.668 16.660 1.00 91.44 89 GLN A O 1
ATOM 713 N N . ASP A 1 90 ? -23.825 0.963 17.768 1.00 91.06 90 ASP A N 1
ATOM 714 C CA . ASP A 1 90 ? -23.474 2.050 16.837 1.00 91.06 90 ASP A CA 1
ATOM 715 C C . ASP A 1 90 ? -21.947 2.231 16.715 1.00 91.06 90 ASP A C 1
ATOM 717 O O . ASP A 1 90 ? -21.407 2.383 15.620 1.00 91.06 90 ASP A O 1
ATOM 721 N N . GLN A 1 91 ? -21.208 2.134 17.826 1.00 88.62 91 GLN A N 1
ATOM 722 C CA . GLN A 1 91 ? -19.741 2.170 17.793 1.00 88.62 91 GLN A CA 1
ATOM 723 C C . GLN A 1 91 ? -19.129 0.959 17.073 1.00 88.62 91 GLN A C 1
ATOM 725 O O . GLN A 1 91 ? -18.130 1.120 16.370 1.00 88.62 91 GLN A O 1
ATOM 730 N N . ARG A 1 92 ? -19.714 -0.239 17.220 1.00 89.88 92 ARG A N 1
ATOM 731 C CA . ARG A 1 92 ? -19.284 -1.448 16.492 1.00 89.88 92 ARG A CA 1
ATOM 732 C C . ARG A 1 92 ? -19.518 -1.306 14.994 1.00 89.88 92 ARG A C 1
ATOM 734 O O . ARG A 1 92 ? -18.638 -1.662 14.221 1.00 89.88 92 ARG A O 1
ATOM 741 N N . GLU A 1 93 ? -20.660 -0.759 14.594 1.00 91.12 93 GLU A N 1
ATOM 742 C CA . GLU A 1 93 ? -20.995 -0.532 13.186 1.00 91.12 93 GLU A CA 1
ATOM 743 C C . GLU A 1 93 ? -20.055 0.500 12.546 1.00 91.12 93 GLU A C 1
ATOM 745 O O . GLU A 1 93 ? -19.504 0.264 11.472 1.00 91.12 93 GLU A O 1
ATOM 750 N N . LYS A 1 94 ? -19.754 1.592 13.259 1.00 88.81 94 LYS A N 1
ATOM 751 C CA . LYS A 1 94 ? -18.750 2.579 12.827 1.00 88.81 94 LYS A CA 1
ATOM 752 C C . LYS A 1 94 ? -17.352 1.980 12.691 1.00 88.81 94 LYS A C 1
ATOM 754 O O . LYS A 1 94 ? -16.644 2.311 11.743 1.00 88.81 94 LYS A O 1
ATOM 759 N N . LEU A 1 95 ? -16.948 1.116 13.627 1.00 89.06 95 LEU A N 1
ATOM 760 C CA . LEU A 1 95 ? -15.665 0.415 13.554 1.00 89.06 95 LEU A CA 1
ATOM 761 C C . LEU A 1 95 ? -15.620 -0.528 12.348 1.00 89.06 95 LEU A C 1
ATOM 763 O O . LEU A 1 95 ? -14.634 -0.507 11.618 1.00 89.06 95 LEU A O 1
ATOM 767 N N . ALA A 1 96 ? -16.686 -1.300 12.117 1.00 89.50 96 ALA A N 1
ATOM 768 C CA . ALA A 1 96 ? -16.795 -2.195 10.969 1.00 89.50 96 ALA A CA 1
ATOM 769 C C . ALA A 1 96 ? -16.694 -1.424 9.644 1.00 89.50 96 ALA A C 1
ATOM 771 O O . ALA A 1 96 ? -15.918 -1.811 8.777 1.00 89.50 96 ALA A O 1
ATOM 772 N N . GLY A 1 97 ? -17.377 -0.279 9.524 1.00 90.19 97 GLY A N 1
ATOM 773 C CA . GLY A 1 97 ? -17.265 0.579 8.341 1.00 90.19 97 GLY A CA 1
ATOM 774 C C . GLY A 1 97 ? -15.851 1.134 8.124 1.00 90.19 97 GLY A C 1
ATOM 775 O O . GLY A 1 97 ? -15.366 1.172 6.996 1.00 90.19 97 GLY A O 1
ATOM 776 N N . SER A 1 98 ? -15.143 1.528 9.191 1.00 88.94 98 SER A N 1
ATOM 777 C CA . SER A 1 98 ? -13.735 1.950 9.081 1.00 88.94 98 SER A CA 1
ATOM 778 C C . SER A 1 98 ? -12.790 0.789 8.736 1.00 88.94 98 SER A C 1
ATOM 780 O O . SER A 1 98 ? -11.814 1.004 8.025 1.00 88.94 98 SER A O 1
ATOM 782 N N . GLN A 1 99 ? -13.073 -0.431 9.203 1.00 89.69 99 GLN A N 1
ATOM 783 C CA . GLN A 1 99 ? -12.314 -1.630 8.830 1.00 89.69 99 GLN A CA 1
ATOM 784 C C . GLN A 1 99 ? -12.521 -1.996 7.360 1.00 89.69 99 GLN A C 1
ATOM 786 O O . GLN A 1 99 ? -11.549 -2.295 6.679 1.00 89.69 99 GLN A O 1
ATOM 791 N N . GLU A 1 100 ? -13.750 -1.909 6.852 1.00 91.50 100 GLU A N 1
ATOM 792 C CA . GLU A 1 100 ? -14.042 -2.157 5.438 1.00 91.50 100 GLU A CA 1
ATOM 793 C C . GLU A 1 100 ? -13.317 -1.154 4.529 1.00 91.50 100 GLU A C 1
ATOM 795 O O . GLU A 1 100 ? -12.690 -1.551 3.550 1.00 91.50 100 GLU A O 1
ATOM 800 N N . GLN A 1 101 ? -13.317 0.133 4.896 1.00 88.38 101 GLN A N 1
ATOM 801 C CA . GLN A 1 101 ? -12.529 1.155 4.196 1.00 88.38 101 GLN A CA 1
ATOM 802 C C . GLN A 1 101 ? -11.028 0.854 4.233 1.00 88.38 101 GLN A C 1
ATOM 804 O O . GLN A 1 101 ? -10.337 1.056 3.238 1.00 88.38 101 GLN A O 1
ATOM 809 N N . LEU A 1 102 ? -10.517 0.371 5.368 1.00 90.25 102 LEU A N 1
ATOM 810 C CA . LEU A 1 102 ? -9.114 0.001 5.499 1.00 90.25 102 LEU A CA 1
ATOM 811 C C . LEU A 1 102 ? -8.763 -1.161 4.568 1.00 90.25 102 LEU A C 1
ATOM 813 O O . LEU A 1 102 ? -7.812 -1.033 3.805 1.00 90.25 102 LEU A O 1
ATOM 817 N N . THR A 1 103 ? -9.568 -2.224 4.551 1.00 90.81 103 THR A N 1
ATOM 818 C CA . THR A 1 103 ? -9.372 -3.364 3.643 1.00 90.81 103 THR A CA 1
ATOM 819 C C . THR A 1 103 ? -9.436 -2.945 2.173 1.00 90.81 103 THR A C 1
ATOM 821 O O . THR A 1 103 ? -8.585 -3.353 1.392 1.00 90.81 103 THR A O 1
ATOM 824 N N . GLN A 1 104 ? -10.373 -2.070 1.792 1.00 91.19 104 GLN A N 1
ATOM 825 C CA . GLN A 1 104 ? -10.452 -1.562 0.415 1.00 91.19 104 GLN A CA 1
ATOM 826 C C . GLN A 1 104 ? -9.178 -0.813 -0.005 1.00 91.19 104 GLN A C 1
ATOM 828 O O . GLN A 1 104 ? -8.652 -1.051 -1.090 1.00 91.19 104 GLN A O 1
ATOM 833 N N . ILE A 1 105 ? -8.650 0.067 0.853 1.00 87.75 105 ILE A N 1
ATOM 834 C CA . ILE A 1 105 ? -7.420 0.813 0.543 1.00 87.75 105 ILE A CA 1
ATOM 835 C C . ILE A 1 105 ? -6.192 -0.117 0.561 1.00 87.75 105 ILE A C 1
ATOM 837 O O . ILE A 1 105 ? -5.254 0.094 -0.212 1.00 87.75 105 ILE A O 1
ATOM 841 N N . GLU A 1 106 ? -6.176 -1.145 1.415 1.00 89.38 106 GLU A N 1
ATOM 842 C CA . GLU A 1 106 ? -5.123 -2.171 1.417 1.00 89.38 106 GLU A CA 1
ATOM 843 C C . GLU A 1 106 ? -5.092 -2.924 0.083 1.00 89.38 106 GLU A C 1
ATOM 845 O O . GLU A 1 106 ? -4.029 -2.997 -0.539 1.00 89.38 106 GLU A O 1
ATOM 850 N N . ASP A 1 107 ? -6.251 -3.377 -0.400 1.00 91.69 107 ASP A N 1
ATOM 851 C CA . ASP A 1 107 ? -6.383 -4.065 -1.688 1.00 91.69 107 ASP A CA 1
ATOM 852 C C . ASP A 1 107 ? -5.944 -3.165 -2.860 1.00 91.69 107 ASP A C 1
ATOM 854 O O . ASP A 1 107 ? -5.151 -3.579 -3.713 1.00 91.69 107 ASP A O 1
ATOM 858 N N . GLU A 1 108 ? -6.377 -1.898 -2.881 1.00 89.62 108 GLU A N 1
ATOM 859 C CA . GLU A 1 108 ? -5.962 -0.929 -3.906 1.00 89.62 108 GLU A CA 1
ATOM 860 C C . GLU A 1 108 ? -4.446 -0.668 -3.892 1.00 89.62 108 GLU A C 1
ATOM 862 O O . GLU A 1 108 ? -3.806 -0.564 -4.952 1.00 89.62 108 GLU A O 1
ATOM 867 N N . CYS A 1 109 ? -3.855 -0.575 -2.697 1.00 89.00 109 CYS A N 1
ATOM 868 C CA . CYS A 1 109 ? -2.418 -0.394 -2.526 1.00 89.00 109 CYS A CA 1
ATOM 869 C C . CYS A 1 109 ? -1.645 -1.624 -3.021 1.00 89.00 109 CYS A C 1
ATOM 871 O O . CYS A 1 109 ? -0.634 -1.474 -3.718 1.00 89.00 109 CYS A O 1
ATOM 873 N N . ASP A 1 110 ? -2.114 -2.830 -2.711 1.00 90.12 110 ASP A N 1
ATOM 874 C CA . ASP A 1 110 ? -1.501 -4.078 -3.163 1.00 90.12 110 ASP A CA 1
ATOM 875 C C . ASP A 1 110 ? -1.562 -4.227 -4.687 1.00 90.12 110 ASP A C 1
ATOM 877 O O . ASP A 1 110 ? -0.556 -4.571 -5.323 1.00 90.12 110 ASP A O 1
ATOM 881 N N . ASP A 1 111 ? -2.688 -3.875 -5.304 1.00 90.19 111 ASP A N 1
ATOM 882 C CA . ASP A 1 111 ? -2.832 -3.860 -6.760 1.00 90.19 111 ASP A CA 1
ATOM 883 C C . ASP A 1 111 ? -1.925 -2.815 -7.424 1.00 90.19 111 ASP A C 1
ATOM 885 O O . ASP A 1 111 ? -1.335 -3.063 -8.486 1.00 90.19 111 ASP A O 1
ATOM 889 N N . ALA A 1 112 ? -1.760 -1.639 -6.814 1.00 86.56 112 ALA A N 1
ATOM 890 C CA . ALA A 1 112 ? -0.801 -0.636 -7.277 1.00 86.56 112 ALA A CA 1
ATOM 891 C C . ALA A 1 112 ? 0.650 -1.144 -7.173 1.00 86.56 112 ALA A C 1
ATOM 893 O O . ALA A 1 112 ? 1.437 -0.982 -8.111 1.00 86.56 112 ALA A O 1
ATOM 894 N N . VAL A 1 113 ? 1.005 -1.821 -6.075 1.00 87.44 113 VAL A N 1
ATOM 895 C CA . VAL A 1 113 ? 2.333 -2.429 -5.889 1.00 87.44 113 VAL A CA 1
ATOM 896 C C . VAL A 1 113 ? 2.599 -3.517 -6.932 1.00 87.44 113 VAL A C 1
ATOM 898 O O . VAL A 1 113 ? 3.688 -3.535 -7.516 1.00 87.44 113 VAL A O 1
ATOM 901 N N . ARG A 1 114 ? 1.623 -4.386 -7.223 1.00 88.69 114 ARG A N 1
ATOM 902 C CA . ARG A 1 114 ? 1.754 -5.421 -8.267 1.00 88.69 114 ARG A CA 1
ATOM 903 C C . ARG A 1 114 ? 1.930 -4.816 -9.657 1.00 88.69 114 ARG A C 1
ATOM 905 O O . ARG A 1 114 ? 2.819 -5.246 -10.395 1.00 88.69 114 ARG A O 1
ATOM 912 N N . ARG A 1 115 ? 1.147 -3.789 -10.010 1.00 85.50 115 ARG A N 1
ATOM 913 C CA . ARG A 1 115 ? 1.304 -3.064 -11.287 1.00 85.50 115 ARG A CA 1
ATOM 914 C C . ARG A 1 115 ? 2.702 -2.468 -11.426 1.00 85.50 115 ARG A C 1
ATOM 916 O O . ARG A 1 115 ? 3.370 -2.690 -12.436 1.00 85.50 115 ARG A O 1
ATOM 923 N N . ARG A 1 116 ? 3.204 -1.821 -10.371 1.00 83.69 116 ARG A N 1
ATOM 924 C CA . ARG A 1 116 ? 4.577 -1.306 -10.341 1.00 83.69 116 ARG A CA 1
ATOM 925 C C . ARG A 1 116 ? 5.613 -2.415 -10.530 1.00 83.69 116 ARG A C 1
ATOM 927 O O . ARG A 1 116 ? 6.569 -2.227 -11.282 1.00 83.69 116 ARG A O 1
ATOM 934 N N . GLN A 1 117 ? 5.452 -3.561 -9.866 1.00 86.62 117 GLN A N 1
ATOM 935 C CA . GLN A 1 117 ? 6.356 -4.702 -10.051 1.00 86.62 117 GLN A CA 1
ATOM 936 C C . GLN A 1 117 ? 6.374 -5.168 -11.508 1.00 86.62 117 GLN A C 1
ATOM 938 O O . GLN A 1 117 ? 7.454 -5.395 -12.049 1.00 86.62 117 GLN A O 1
ATOM 943 N N . TYR A 1 118 ? 5.215 -5.245 -12.166 1.00 85.44 118 TYR A N 1
ATOM 944 C CA . TYR A 1 118 ? 5.138 -5.589 -13.586 1.00 85.44 118 TYR A CA 1
ATOM 945 C C . TYR A 1 118 ? 5.913 -4.593 -14.464 1.00 85.44 118 TYR A C 1
ATOM 947 O O . TYR A 1 118 ? 6.697 -5.012 -15.315 1.00 85.44 118 TYR A O 1
ATOM 955 N N . HIS A 1 119 ? 5.781 -3.286 -14.212 1.00 80.62 119 HIS A N 1
ATOM 956 C CA . HIS A 1 119 ? 6.557 -2.260 -14.921 1.00 80.62 119 HIS A CA 1
ATOM 957 C C . HIS A 1 119 ? 8.069 -2.370 -14.673 1.00 80.62 119 HIS A C 1
ATOM 959 O O . HIS A 1 119 ? 8.858 -2.211 -15.606 1.00 80.62 119 HIS A O 1
ATOM 965 N N . ILE A 1 120 ? 8.489 -2.696 -13.447 1.00 83.19 120 ILE A N 1
ATOM 966 C CA . ILE A 1 120 ? 9.903 -2.940 -13.119 1.00 83.19 120 ILE A CA 1
ATOM 967 C C . ILE A 1 120 ? 10.431 -4.168 -13.871 1.00 83.19 120 ILE A C 1
ATOM 969 O O . ILE A 1 120 ? 11.514 -4.109 -14.452 1.00 83.19 120 ILE A O 1
ATOM 973 N N . TRP A 1 121 ? 9.670 -5.263 -13.914 1.00 84.44 121 TRP A N 1
ATOM 974 C CA . TRP A 1 121 ? 10.040 -6.444 -14.696 1.00 84.44 121 TRP A CA 1
ATOM 975 C C . TRP A 1 121 ? 10.159 -6.128 -16.188 1.00 84.44 121 TRP A C 1
ATOM 977 O O . TRP A 1 121 ? 11.119 -6.556 -16.829 1.00 84.44 121 TRP A O 1
ATOM 987 N N . TRP A 1 122 ? 9.244 -5.318 -16.723 1.00 80.94 122 TRP A N 1
ATOM 988 C CA . TRP A 1 122 ? 9.309 -4.833 -18.101 1.00 80.94 122 TRP A CA 1
ATOM 989 C C . TRP A 1 122 ? 10.567 -4.001 -18.373 1.00 80.94 122 TRP A C 1
ATOM 991 O O . TRP A 1 122 ? 11.217 -4.191 -19.404 1.00 80.94 122 TRP A O 1
ATOM 1001 N N . LEU A 1 123 ? 10.953 -3.121 -17.441 1.00 82.62 123 LEU A N 1
ATOM 1002 C CA . LEU A 1 123 ? 12.204 -2.359 -17.522 1.00 82.62 123 LEU A CA 1
ATOM 1003 C C . LEU A 1 123 ? 13.420 -3.279 -17.565 1.00 82.62 123 LEU A C 1
ATOM 1005 O O . LEU A 1 123 ? 14.265 -3.113 -18.440 1.00 82.62 123 LEU A O 1
ATOM 1009 N N . ILE A 1 124 ? 13.498 -4.252 -16.654 1.00 83.31 124 ILE A N 1
ATOM 1010 C CA . ILE A 1 124 ? 14.613 -5.207 -16.589 1.00 83.31 124 ILE A CA 1
ATOM 1011 C C . ILE A 1 124 ? 14.701 -5.998 -17.896 1.00 83.31 124 ILE A C 1
ATOM 1013 O O . ILE A 1 124 ? 15.772 -6.079 -18.500 1.00 83.31 124 ILE A O 1
ATOM 1017 N N . PHE A 1 125 ? 13.572 -6.530 -18.369 1.00 82.25 125 PHE A N 1
ATOM 1018 C CA . PHE A 1 125 ? 13.518 -7.286 -19.615 1.00 82.25 125 PHE A CA 1
ATOM 1019 C C . PHE A 1 125 ? 13.946 -6.438 -20.815 1.00 82.25 125 PHE A C 1
ATOM 1021 O O . PHE A 1 125 ? 14.729 -6.893 -21.643 1.00 82.25 125 PHE A O 1
ATOM 1028 N N . THR A 1 126 ? 13.498 -5.185 -20.888 1.00 76.44 126 THR A N 1
ATOM 1029 C CA . THR A 1 126 ? 13.856 -4.279 -21.988 1.00 76.44 126 THR A CA 1
ATOM 1030 C C . THR A 1 126 ? 15.329 -3.884 -21.931 1.00 76.44 126 THR A C 1
ATOM 1032 O O . THR A 1 126 ? 16.011 -3.881 -22.956 1.00 76.44 126 THR A O 1
ATOM 1035 N N . PHE A 1 127 ? 15.844 -3.601 -20.735 1.00 79.31 127 PHE A N 1
ATOM 1036 C CA . PHE A 1 127 ? 17.231 -3.199 -20.527 1.00 79.31 127 PHE A CA 1
ATOM 1037 C C . PHE A 1 127 ? 18.223 -4.327 -20.832 1.00 79.31 127 PHE A C 1
ATOM 1039 O O . PHE A 1 127 ? 19.283 -4.059 -21.386 1.00 79.31 127 PHE A O 1
ATOM 1046 N N . ILE A 1 128 ? 17.881 -5.582 -20.521 1.00 80.12 128 ILE A N 1
ATOM 1047 C CA . ILE A 1 128 ? 18.733 -6.751 -20.805 1.00 80.12 128 ILE A CA 1
ATOM 1048 C C . ILE A 1 128 ? 18.510 -7.272 -22.232 1.00 80.12 128 ILE A C 1
ATOM 1050 O O . ILE A 1 128 ? 19.464 -7.612 -22.930 1.00 80.12 128 ILE A O 1
ATOM 1054 N N . GLY A 1 129 ? 17.259 -7.325 -22.688 1.00 77.12 129 GLY A N 1
ATOM 1055 C CA . GLY A 1 129 ? 16.889 -7.892 -23.983 1.00 77.12 129 GLY A CA 1
ATOM 1056 C C . GLY A 1 129 ? 17.317 -7.029 -25.167 1.00 77.12 129 GLY A C 1
ATOM 1057 O O . GLY A 1 129 ? 17.746 -7.561 -26.190 1.00 77.12 129 GLY A O 1
ATOM 1058 N N . CYS A 1 130 ? 17.260 -5.700 -25.045 1.00 75.19 130 CYS A N 1
ATOM 1059 C CA . CYS A 1 130 ? 17.595 -4.815 -26.159 1.00 75.19 130 CYS A CA 1
ATOM 1060 C C . CYS A 1 130 ? 19.079 -4.902 -26.577 1.00 75.19 130 CYS A C 1
ATOM 1062 O O . CYS A 1 130 ? 19.333 -5.090 -27.769 1.00 75.19 130 CYS A O 1
ATOM 1064 N N . PRO A 1 131 ? 20.066 -4.894 -25.656 1.00 77.81 131 PRO A N 1
ATOM 1065 C CA . PRO A 1 131 ? 21.466 -5.156 -25.992 1.00 77.81 131 PRO A CA 1
ATOM 1066 C C . PRO A 1 131 ? 21.692 -6.492 -26.701 1.00 77.81 131 PRO A C 1
ATOM 1068 O O . PRO A 1 131 ? 22.501 -6.552 -27.620 1.00 77.81 131 PRO A O 1
ATOM 1071 N N . VAL A 1 132 ? 20.959 -7.549 -26.330 1.00 78.81 132 VAL A N 1
ATOM 1072 C CA . VAL A 1 132 ? 21.054 -8.862 -26.991 1.00 78.81 132 VAL A CA 1
ATOM 1073 C C . VAL A 1 132 ? 20.563 -8.780 -28.437 1.00 78.81 132 VAL A C 1
ATOM 1075 O O . VAL A 1 132 ? 21.234 -9.276 -29.338 1.00 78.81 132 VAL A O 1
ATOM 1078 N N . VAL A 1 133 ? 19.440 -8.100 -28.688 1.00 75.31 133 VAL A N 1
ATOM 1079 C CA . VAL A 1 133 ? 18.928 -7.883 -30.054 1.00 75.31 133 VAL A CA 1
ATOM 1080 C C . VAL A 1 133 ? 19.903 -7.042 -30.882 1.00 75.31 133 VAL A C 1
ATOM 1082 O O . VAL A 1 133 ? 20.189 -7.387 -32.029 1.00 75.31 133 VAL A O 1
ATOM 1085 N N . PHE A 1 134 ? 20.459 -5.974 -30.302 1.00 72.25 134 PHE A N 1
ATOM 1086 C CA . PHE A 1 134 ? 21.485 -5.158 -30.954 1.00 72.25 134 PHE A CA 1
ATOM 1087 C C . PHE A 1 134 ? 22.765 -5.954 -31.235 1.00 72.25 134 PHE A C 1
ATOM 1089 O O . PHE A 1 134 ? 23.344 -5.798 -32.308 1.00 72.25 134 PHE A O 1
ATOM 1096 N N . TRP A 1 135 ? 23.181 -6.835 -30.324 1.00 76.69 135 TRP A N 1
ATOM 1097 C CA . TRP A 1 135 ? 24.349 -7.698 -30.498 1.00 76.69 135 TRP A CA 1
ATOM 1098 C C . TRP A 1 135 ? 24.136 -8.748 -31.594 1.00 76.69 135 TRP A C 1
ATOM 1100 O O . TRP A 1 135 ? 25.004 -8.916 -32.445 1.00 76.69 135 TRP A O 1
ATOM 1110 N N . ILE A 1 136 ? 22.963 -9.389 -31.645 1.00 76.06 136 ILE A N 1
ATOM 1111 C CA . ILE A 1 136 ? 22.591 -10.314 -32.729 1.00 76.06 136 ILE A CA 1
ATOM 1112 C C . ILE A 1 136 ? 22.557 -9.576 -34.072 1.00 76.06 136 ILE A C 1
ATOM 1114 O O . ILE A 1 136 ? 23.100 -10.064 -35.061 1.00 76.06 136 ILE A O 1
ATOM 1118 N N . ASN A 1 137 ? 21.951 -8.384 -34.120 1.00 71.44 137 ASN A N 1
ATOM 1119 C CA . ASN A 1 137 ? 21.925 -7.565 -35.330 1.00 71.44 137 ASN A CA 1
ATOM 1120 C C . ASN A 1 137 ? 23.346 -7.195 -35.778 1.00 71.44 137 ASN A C 1
ATOM 1122 O O . ASN A 1 137 ? 23.661 -7.319 -36.961 1.00 71.44 137 ASN A O 1
ATOM 1126 N N . TYR A 1 138 ? 24.206 -6.804 -34.835 1.00 72.06 138 TYR A N 1
ATOM 1127 C CA . TYR A 1 138 ? 25.611 -6.521 -35.097 1.00 72.06 138 TYR A CA 1
ATOM 1128 C C . TYR A 1 138 ? 26.335 -7.753 -35.654 1.00 72.06 138 TYR A C 1
ATOM 1130 O O . TYR A 1 138 ? 26.896 -7.654 -36.734 1.00 72.06 138 TYR A O 1
ATOM 1138 N N . ALA A 1 139 ? 26.239 -8.919 -35.008 1.00 72.12 139 ALA A N 1
ATOM 1139 C CA . ALA A 1 139 ? 26.893 -10.158 -35.445 1.00 72.12 139 ALA A CA 1
ATOM 1140 C C . ALA A 1 139 ? 26.384 -10.711 -36.794 1.00 72.12 139 ALA A C 1
ATOM 1142 O O . ALA A 1 139 ? 27.079 -11.476 -37.455 1.00 72.12 139 ALA A O 1
ATOM 1143 N N . LEU A 1 140 ? 25.155 -10.374 -37.203 1.00 70.44 140 LEU A N 1
ATOM 1144 C CA . LEU A 1 140 ? 24.608 -10.766 -38.509 1.00 70.44 140 LEU A CA 1
ATOM 1145 C C . LEU A 1 140 ? 24.998 -9.790 -39.635 1.00 70.44 140 LEU A C 1
ATOM 1147 O O . LEU A 1 140 ? 25.125 -10.208 -40.796 1.00 70.44 140 LEU A O 1
ATOM 1151 N N . ASN A 1 141 ? 25.156 -8.502 -39.305 1.00 62.84 141 ASN A N 1
ATOM 1152 C CA . ASN A 1 141 ? 25.386 -7.407 -40.258 1.00 62.84 141 ASN A CA 1
ATOM 1153 C C . ASN A 1 141 ? 26.843 -6.910 -40.338 1.00 62.84 141 ASN A C 1
ATOM 1155 O O . ASN A 1 141 ? 27.146 -6.119 -41.241 1.00 62.84 141 ASN A O 1
ATOM 1159 N N . TYR A 1 142 ? 27.714 -7.341 -39.428 1.00 56.06 142 TYR A N 1
ATOM 1160 C CA . TYR A 1 142 ? 29.170 -7.157 -39.426 1.00 56.06 142 TYR A CA 1
ATOM 1161 C C . TYR A 1 142 ? 29.853 -8.519 -39.344 1.00 56.06 142 TYR A C 1
ATOM 1163 O O . TYR A 1 142 ? 30.893 -8.663 -40.020 1.00 56.06 142 TYR A O 1
#